Protein AF-A0A6J7NM54-F1 (afdb_monomer_lite)

Sequence (97 aa):
MQLACYQLGVVLDGFEEKLKSTDVTGAQLVYLASKNKSYSTREQGALVDVDATTAILEEIAVGMGGATFTARKNDMCKQCKVKPSCPLYLEGKAVHQ

Foldseek 3Di:
DVQLVVLLCLLVCVQVVPDPHSDDQWDKDWADDPPPDDIDMDIGGHDPDNPVVVVVVVVVVVQVPDPDHDDDDDPCLVVDPCVCCGPVDPNNPPPPD

InterPro domains:
  IPR038726 PD-(D/E)XK endonuclease-like domain, AddAB-type [PF12705] (2-87)

Secondary structure (DSSP, 8-state):
-HHHHHHHHHHTTTTTTT-S-----EEEEEE---TTS--EEEEEE--S-HHHHHHHHHHHHHHHTSSS------GGGGT-TTGGG-TTSGGGS----

Structure (mmCIF, N/CA/C/O backbone):
data_AF-A0A6J7NM54-F1
#
_entry.id   AF-A0A6J7NM54-F1
#
loop_
_atom_site.group_PDB
_atom_site.id
_atom_site.type_symbol
_atom_site.label_atom_id
_atom_site.label_alt_id
_atom_site.label_comp_id
_atom_site.label_asym_id
_atom_site.label_entity_id
_atom_site.label_seq_id
_atom_site.pdbx_PDB_ins_code
_atom_site.Cartn_x
_atom_site.Cartn_y
_atom_site.Cartn_z
_atom_site.occupancy
_atom_site.B_iso_or_equiv
_atom_site.auth_seq_id
_atom_site.auth_comp_id
_atom_site.auth_asym_id
_atom_site.auth_atom_id
_atom_site.pdbx_PDB_model_num
ATOM 1 N N . MET A 1 1 ? -4.902 3.905 1.068 1.00 83.31 1 MET A N 1
ATOM 2 C CA . MET A 1 1 ? -4.478 2.520 1.345 1.00 83.31 1 MET A CA 1
ATOM 3 C C . MET A 1 1 ? -4.062 2.300 2.794 1.00 83.31 1 MET A C 1
ATOM 5 O O . MET 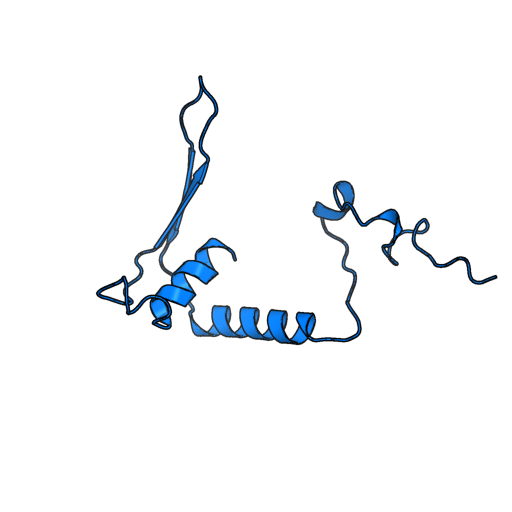A 1 1 ? -4.615 1.407 3.401 1.00 83.31 1 MET A O 1
ATOM 9 N N . GLN A 1 2 ? -3.180 3.120 3.385 1.00 92.06 2 GLN A N 1
ATOM 10 C CA . GLN A 1 2 ? -2.676 2.889 4.754 1.00 92.06 2 GLN A CA 1
ATOM 11 C C . GLN A 1 2 ? -3.756 2.531 5.796 1.00 92.06 2 GLN A C 1
ATOM 13 O O . GLN A 1 2 ? -3.665 1.487 6.426 1.00 92.06 2 GLN A O 1
ATOM 18 N N . LEU A 1 3 ? -4.783 3.373 5.963 1.00 94.75 3 LEU A N 1
ATOM 19 C CA . LEU A 1 3 ? -5.859 3.119 6.926 1.00 94.75 3 LEU A CA 1
ATOM 20 C C . LEU A 1 3 ? -6.675 1.859 6.571 1.00 94.75 3 LEU A C 1
ATOM 22 O O . LEU A 1 3 ? -6.946 1.054 7.451 1.00 94.75 3 LEU A O 1
ATOM 26 N N . ALA A 1 4 ? -6.982 1.637 5.289 1.00 94.19 4 ALA A N 1
ATOM 27 C CA . ALA A 1 4 ? -7.686 0.442 4.817 1.00 94.19 4 ALA A CA 1
ATOM 28 C C . ALA A 1 4 ? -6.934 -0.862 5.139 1.00 94.19 4 ALA A C 1
ATOM 30 O O . ALA A 1 4 ? -7.568 -1.830 5.535 1.00 94.19 4 ALA A O 1
ATOM 31 N N . CYS A 1 5 ? -5.599 -0.884 5.044 1.00 93.94 5 CYS A N 1
ATOM 32 C CA . CYS A 1 5 ? -4.805 -2.065 5.400 1.00 93.94 5 CYS A CA 1
ATOM 33 C C . CYS A 1 5 ? -4.903 -2.417 6.889 1.00 93.94 5 CYS A C 1
ATOM 35 O O . CYS A 1 5 ? -4.944 -3.594 7.229 1.00 93.94 5 CYS A O 1
ATOM 37 N N . TYR A 1 6 ? -4.960 -1.421 7.780 1.00 93.94 6 TYR A N 1
ATOM 38 C CA . TYR A 1 6 ? -5.173 -1.688 9.205 1.00 93.94 6 TYR A CA 1
ATOM 39 C C . TYR A 1 6 ? -6.564 -2.254 9.469 1.00 93.94 6 TYR A C 1
ATOM 41 O O . TYR A 1 6 ? -6.687 -3.220 10.214 1.00 93.94 6 TYR A O 1
ATOM 49 N N . GLN A 1 7 ? -7.590 -1.683 8.831 1.00 94.50 7 GLN A N 1
ATOM 50 C CA . GLN A 1 7 ? -8.952 -2.209 8.919 1.00 94.50 7 GLN A CA 1
ATOM 51 C C . GLN A 1 7 ? -9.009 -3.656 8.407 1.00 94.50 7 GLN A C 1
ATOM 53 O O . GLN A 1 7 ? -9.538 -4.521 9.093 1.00 94.50 7 GLN A O 1
ATOM 58 N N . LEU A 1 8 ? -8.377 -3.940 7.262 1.00 94.94 8 LEU A N 1
ATOM 59 C CA . LEU A 1 8 ? -8.285 -5.287 6.698 1.00 94.94 8 LEU A CA 1
ATOM 60 C C . LEU A 1 8 ? -7.587 -6.266 7.651 1.00 94.94 8 LEU A C 1
ATOM 62 O O . LEU A 1 8 ? -8.066 -7.374 7.840 1.00 94.94 8 LEU A O 1
ATOM 66 N N . GLY A 1 9 ? -6.491 -5.853 8.293 1.00 93.62 9 GLY A N 1
ATOM 67 C CA . GLY A 1 9 ? -5.791 -6.692 9.267 1.00 93.62 9 GLY A CA 1
ATOM 68 C C . GLY A 1 9 ? -6.641 -7.049 10.490 1.00 93.62 9 GLY A C 1
ATOM 69 O O . GLY A 1 9 ? -6.473 -8.130 11.035 1.00 93.62 9 GLY A O 1
ATOM 70 N N . VAL A 1 10 ? -7.560 -6.174 10.911 1.00 94.31 10 VAL A N 1
ATOM 71 C CA . VAL A 1 10 ? -8.534 -6.493 11.968 1.00 94.31 10 VAL A CA 1
ATOM 72 C C . VAL A 1 10 ? -9.610 -7.449 11.457 1.00 94.31 10 VAL A C 1
ATOM 74 O O . VAL A 1 10 ? -9.939 -8.393 12.161 1.00 94.31 10 VAL A O 1
ATOM 77 N N . VAL A 1 11 ? -10.118 -7.239 10.238 1.00 94.19 11 VAL A N 1
ATOM 78 C CA . VAL A 1 11 ? -11.133 -8.112 9.617 1.00 94.19 11 VAL A CA 1
ATOM 79 C C . VAL A 1 11 ? -10.60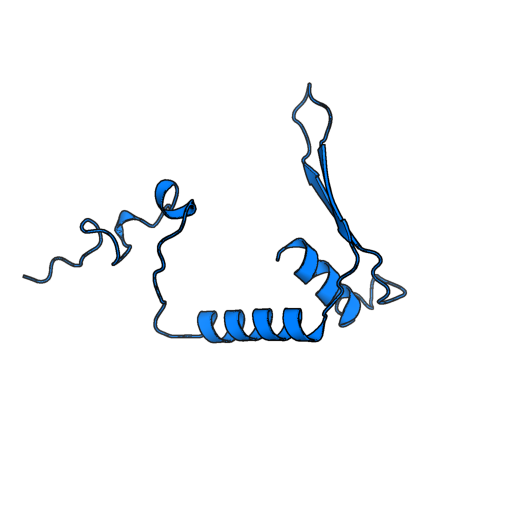7 -9.533 9.389 1.00 94.19 11 VAL A C 1
ATOM 81 O O . VAL A 1 11 ? -11.353 -10.488 9.557 1.00 94.19 11 VAL A O 1
ATOM 84 N N . LEU A 1 12 ? -9.330 -9.673 9.027 1.00 93.56 12 LEU A N 1
ATOM 85 C CA . LEU A 1 12 ? -8.655 -10.952 8.780 1.00 93.56 12 LEU A CA 1
ATOM 86 C C . LEU A 1 12 ? -8.003 -11.544 10.040 1.00 93.56 12 LEU A C 1
ATOM 88 O O . LEU A 1 12 ? -6.984 -12.225 9.932 1.00 93.56 12 LEU A O 1
ATOM 92 N N . ASP A 1 13 ? -8.529 -11.237 11.228 1.00 93.44 13 ASP A N 1
ATOM 93 C CA . ASP A 1 13 ? -8.094 -11.851 12.489 1.00 93.44 13 ASP A CA 1
ATOM 94 C C . ASP A 1 13 ? -6.608 -11.621 12.863 1.00 93.44 13 ASP A C 1
ATOM 96 O O . ASP A 1 13 ? -6.053 -12.222 13.783 1.00 93.44 13 ASP A O 1
ATOM 100 N N . GLY A 1 14 ? -5.932 -10.652 12.239 1.00 92.06 14 GLY A N 1
ATOM 101 C CA . GLY A 1 14 ? -4.513 -10.358 12.483 1.00 92.06 14 GLY A CA 1
ATOM 102 C C . GLY A 1 14 ? -4.193 -9.818 13.886 1.00 92.06 14 GLY A C 1
ATOM 103 O O . GLY A 1 14 ? -3.027 -9.573 14.203 1.00 92.06 14 GLY A O 1
ATOM 104 N N . PHE A 1 15 ? -5.211 -9.606 14.726 1.00 92.12 15 PHE A N 1
ATOM 105 C CA . PHE A 1 15 ? -5.096 -9.078 16.086 1.00 92.12 15 PHE A CA 1
ATOM 106 C C . PHE A 1 15 ? -5.917 -9.866 17.123 1.00 92.12 15 PHE A C 1
ATOM 108 O O . PHE A 1 15 ? -6.227 -9.305 18.176 1.00 92.12 15 PHE A O 1
ATOM 115 N N . GLU A 1 16 ? -6.249 -11.137 16.869 1.00 90.62 16 GLU A N 1
ATOM 116 C CA . GLU A 1 16 ? -7.035 -12.003 17.777 1.00 90.62 16 GLU A CA 1
ATOM 117 C C . GLU A 1 16 ? -6.546 -11.993 19.240 1.00 90.62 16 GLU A C 1
ATOM 119 O O . GLU A 1 16 ? -7.344 -11.986 20.173 1.00 90.62 16 GLU A O 1
ATOM 124 N N . GLU A 1 17 ? -5.232 -11.919 19.476 1.00 91.31 17 GLU A N 1
ATOM 125 C CA . GLU A 1 17 ? -4.672 -11.883 20.839 1.00 91.31 17 GLU A CA 1
ATOM 126 C C . GLU A 1 17 ? -4.987 -10.584 21.606 1.00 91.31 17 GLU A C 1
ATOM 128 O O . GLU A 1 17 ? -4.837 -10.517 22.829 1.00 91.31 17 GLU A O 1
ATOM 133 N N . LYS A 1 18 ? -5.373 -9.517 20.898 1.00 90.94 18 LYS A N 1
ATOM 134 C CA . LYS A 1 18 ? -5.548 -8.162 21.450 1.00 90.94 18 LYS A CA 1
ATOM 135 C C . LYS A 1 18 ? -6.970 -7.634 21.311 1.00 90.94 18 LYS A C 1
ATOM 137 O O . LYS A 1 18 ? -7.376 -6.792 22.114 1.00 90.94 18 LYS A O 1
ATOM 142 N N . LEU A 1 19 ? -7.706 -8.081 20.299 1.00 90.88 19 LEU A N 1
ATOM 143 C CA . LEU A 1 19 ? -9.058 -7.630 19.996 1.00 90.88 19 LEU A CA 1
ATOM 144 C C . LEU A 1 19 ? -10.058 -8.757 20.244 1.00 90.88 19 LEU A C 1
ATOM 146 O O . LEU A 1 19 ? -9.793 -9.918 19.976 1.00 90.88 19 LEU A O 1
ATOM 150 N N . LYS A 1 20 ? -11.229 -8.392 20.771 1.00 88.69 20 LYS A N 1
ATOM 151 C CA . LYS A 1 20 ? -12.321 -9.339 21.055 1.00 88.69 20 LYS A CA 1
ATOM 152 C C . LYS A 1 20 ? -13.276 -9.540 19.873 1.00 88.69 20 LYS A C 1
ATOM 154 O O . LYS A 1 20 ? -14.191 -10.346 19.981 1.00 88.69 20 LYS A O 1
ATOM 159 N N . SER A 1 21 ? -13.129 -8.741 18.821 1.00 89.69 21 SER A N 1
ATOM 160 C CA . SER A 1 21 ? -13.960 -8.766 17.620 1.00 89.69 21 SER A CA 1
ATOM 161 C C . SER A 1 21 ? -13.141 -8.277 16.426 1.00 89.69 21 SER A C 1
ATOM 163 O O . SER A 1 21 ? -12.209 -7.482 16.594 1.00 89.69 21 SER A O 1
ATOM 165 N N . THR A 1 22 ? -13.531 -8.738 15.244 1.00 89.25 22 THR A N 1
ATOM 166 C CA . THR A 1 22 ? -13.059 -8.298 13.930 1.00 89.25 22 THR A CA 1
ATOM 167 C C . THR A 1 22 ? -13.915 -7.178 13.330 1.00 89.25 22 THR A C 1
ATOM 169 O O . THR A 1 22 ? -13.646 -6.718 12.220 1.00 89.25 22 THR A O 1
ATOM 172 N N . ASP A 1 23 ? -14.928 -6.698 14.059 1.00 87.81 23 ASP A N 1
ATOM 173 C CA . ASP A 1 23 ? -15.791 -5.601 13.626 1.00 87.81 23 ASP A CA 1
ATOM 174 C C . ASP A 1 23 ? -15.017 -4.279 13.546 1.00 87.81 23 ASP A C 1
ATOM 176 O O . ASP A 1 23 ? -14.487 -3.773 14.542 1.00 87.81 23 ASP A O 1
ATOM 180 N N . VAL A 1 24 ? -15.015 -3.666 12.361 1.00 88.12 24 VAL A N 1
ATOM 181 C CA . VAL A 1 24 ? -14.377 -2.369 12.120 1.00 88.12 24 VAL A CA 1
ATOM 182 C C . VAL A 1 24 ? -15.397 -1.358 11.616 1.00 88.12 24 VAL A C 1
ATOM 184 O O . VAL A 1 24 ? -15.963 -1.501 10.536 1.00 88.12 24 VAL A O 1
ATOM 187 N N . THR A 1 25 ? -15.598 -0.284 12.377 1.00 92.12 25 THR A N 1
ATOM 188 C CA . THR A 1 25 ? -16.513 0.813 12.012 1.00 92.12 25 THR A CA 1
ATOM 189 C C . THR A 1 25 ? -15.827 1.943 11.239 1.00 92.12 25 THR A C 1
ATOM 191 O O . THR A 1 25 ? -16.497 2.809 10.676 1.00 92.12 25 THR A O 1
ATOM 194 N N . GLY A 1 26 ? -14.495 1.931 11.183 1.00 93.50 26 GLY A N 1
ATOM 195 C CA . GLY A 1 26 ? -13.682 2.892 10.450 1.00 93.50 26 GLY A CA 1
ATOM 196 C C . GLY A 1 26 ? -12.281 3.031 11.027 1.00 93.50 26 GLY A C 1
ATOM 197 O O . GLY A 1 26 ? -11.846 2.254 11.877 1.00 93.50 26 GLY A O 1
ATOM 198 N N . ALA A 1 27 ? -11.563 4.046 10.558 1.00 94.56 27 ALA A N 1
ATOM 199 C CA . ALA A 1 27 ? -10.227 4.376 11.028 1.00 94.56 27 ALA A CA 1
ATOM 200 C C . ALA A 1 27 ? -9.985 5.888 11.001 1.00 94.56 27 ALA A C 1
ATOM 202 O O . ALA A 1 27 ? -10.579 6.622 10.210 1.00 94.56 27 ALA A O 1
ATOM 203 N N . GLN A 1 28 ? -9.060 6.357 11.837 1.00 94.88 28 GLN A N 1
ATOM 204 C CA . GLN A 1 28 ? -8.704 7.770 11.918 1.00 94.88 28 GLN A CA 1
ATOM 205 C C . GLN A 1 28 ? -7.186 7.949 11.878 1.00 94.88 28 GLN A C 1
ATOM 207 O O . GLN A 1 28 ? -6.434 7.227 12.530 1.00 94.88 28 GLN A O 1
ATOM 212 N N . LEU A 1 29 ? -6.734 8.943 11.116 1.00 94.94 29 LEU A N 1
ATOM 213 C CA . LEU A 1 29 ? -5.352 9.400 11.076 1.00 94.94 29 LEU A CA 1
ATOM 214 C C . LEU A 1 29 ? -5.244 10.726 11.830 1.00 94.94 29 LEU A C 1
ATOM 216 O O . LEU A 1 29 ? -5.750 11.751 11.369 1.00 94.94 29 LEU A O 1
ATOM 220 N N . VAL A 1 30 ? -4.581 10.701 12.986 1.00 93.75 30 VAL A N 1
ATOM 221 C CA . VAL A 1 30 ? -4.375 11.880 13.835 1.00 93.75 30 VAL A CA 1
ATOM 222 C C . VAL A 1 30 ? -3.011 12.499 13.539 1.00 93.75 30 VAL A C 1
ATOM 224 O O . VAL A 1 30 ? -1.965 11.893 13.769 1.00 93.75 30 VAL A O 1
ATOM 227 N N . TYR A 1 31 ? -3.018 13.735 13.053 1.00 91.94 31 TYR A N 1
ATOM 228 C CA . TYR A 1 31 ? -1.829 14.553 12.859 1.00 91.94 31 TYR A CA 1
ATOM 229 C C . TYR A 1 31 ? -1.540 15.323 14.141 1.00 91.94 31 TYR A C 1
ATOM 231 O O . TYR A 1 31 ? -2.183 16.335 14.446 1.00 91.94 31 TYR A O 1
ATOM 239 N N . LEU A 1 32 ? -0.557 14.829 14.888 1.00 90.56 32 LEU A N 1
ATOM 240 C CA . LEU A 1 32 ? -0.067 15.488 16.089 1.00 90.56 32 LEU A CA 1
ATOM 241 C C . LEU A 1 32 ? 0.624 16.801 15.716 1.00 90.56 32 LEU A C 1
ATOM 243 O O . LEU A 1 32 ? 1.463 16.860 14.815 1.00 90.56 32 LEU A O 1
ATOM 247 N N . ALA A 1 33 ? 0.262 17.861 16.423 1.00 85.50 33 ALA A N 1
ATOM 248 C CA . ALA A 1 33 ? 0.866 19.169 16.264 1.00 85.50 33 ALA A CA 1
ATOM 249 C C . ALA A 1 33 ? 2.081 19.352 17.188 1.00 85.50 33 ALA A C 1
ATOM 251 O O . ALA A 1 33 ? 2.205 18.697 18.222 1.00 85.50 33 ALA A O 1
ATOM 252 N N . SER A 1 34 ? 2.985 20.267 16.818 1.00 78.38 34 SER A N 1
ATOM 253 C CA . SER A 1 34 ? 4.073 20.696 17.705 1.00 78.38 34 SER A CA 1
ATOM 254 C C . SER A 1 34 ? 3.553 21.629 18.809 1.00 78.38 34 SER A C 1
ATOM 256 O O . SER A 1 34 ? 2.386 22.017 18.789 1.00 78.38 34 SER A O 1
ATOM 258 N N . LYS A 1 35 ? 4.437 21.999 19.751 1.00 71.81 35 LYS A N 1
ATOM 259 C CA . LYS A 1 35 ? 4.171 22.623 21.067 1.00 71.81 35 LYS A CA 1
ATOM 260 C C . LYS A 1 35 ? 3.092 23.729 21.153 1.00 71.81 35 LYS A C 1
ATOM 262 O O . LYS A 1 35 ? 2.642 23.976 22.260 1.00 71.81 35 LYS A O 1
ATOM 267 N N . ASN A 1 36 ? 2.656 24.358 20.053 1.00 70.69 36 ASN A N 1
ATOM 268 C CA . ASN A 1 36 ? 1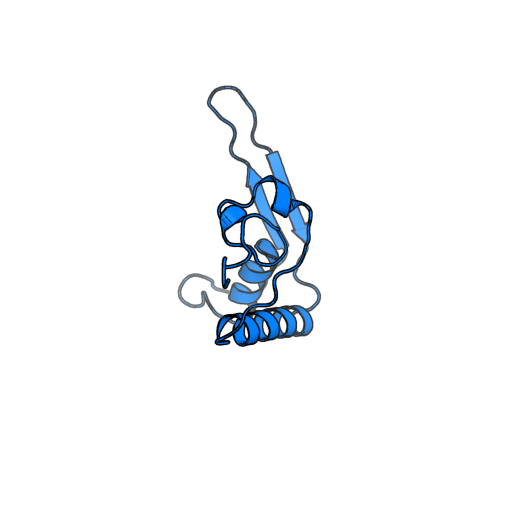.701 25.480 20.037 1.00 70.69 36 ASN A CA 1
ATOM 269 C C . ASN A 1 36 ? 0.556 25.361 19.001 1.00 70.69 36 ASN A C 1
ATOM 271 O O . ASN A 1 36 ? -0.019 26.378 18.613 1.00 70.69 36 ASN A O 1
ATOM 275 N N . LYS A 1 37 ? 0.230 24.168 18.489 1.00 77.25 37 LYS A N 1
ATOM 276 C CA . LYS A 1 37 ? -0.906 23.975 17.563 1.00 77.25 37 LYS A CA 1
ATOM 277 C C . LYS A 1 37 ? -1.832 22.860 18.051 1.00 77.25 37 LYS A C 1
ATOM 279 O O . LYS A 1 37 ? -1.383 21.928 18.711 1.00 77.25 37 LYS A O 1
ATOM 284 N N . SER A 1 38 ? -3.120 22.958 17.724 1.00 85.19 38 SER A N 1
ATOM 285 C CA . SER A 1 38 ? -4.072 21.863 17.920 1.00 85.19 38 SER A CA 1
ATOM 286 C C . SER A 1 38 ? -3.801 20.734 16.923 1.00 85.19 38 SER A C 1
ATOM 288 O O . SER A 1 38 ? -3.295 20.969 15.822 1.00 85.19 38 SER A O 1
ATOM 290 N N . TYR A 1 39 ? -4.125 19.501 17.312 1.00 89.19 39 TYR A N 1
ATOM 291 C CA . TYR A 1 39 ? -4.071 18.356 16.406 1.00 89.19 39 TYR A CA 1
ATOM 292 C C . TYR A 1 39 ? -5.126 18.495 15.298 1.00 89.19 39 TYR A C 1
ATOM 294 O O . TYR A 1 39 ? -6.101 19.238 15.431 1.00 89.19 39 TYR A O 1
ATOM 302 N N . SER A 1 40 ? -4.934 17.767 14.201 1.00 91.81 40 SER A N 1
ATOM 303 C CA . SER A 1 40 ? -5.958 17.611 13.161 1.00 91.81 40 SER A CA 1
ATOM 304 C C . SER A 1 40 ? -6.175 16.138 12.858 1.00 91.81 40 SER A C 1
ATOM 306 O O . SER A 1 40 ? -5.281 15.322 13.078 1.00 91.81 40 SER A O 1
ATOM 308 N N . THR A 1 41 ? -7.360 15.781 12.379 1.00 93.38 41 THR A N 1
ATOM 309 C CA . THR A 1 41 ? -7.723 14.392 12.093 1.00 93.38 41 THR A CA 1
ATOM 310 C C . THR A 1 41 ? -8.179 14.232 10.648 1.00 93.38 41 THR A C 1
ATOM 312 O O . THR A 1 41 ? -8.645 15.176 10.008 1.00 93.38 41 THR A O 1
ATOM 315 N N . ARG A 1 42 ? -8.007 13.023 10.112 1.00 94.56 42 ARG A N 1
ATOM 316 C CA . ARG A 1 42 ? -8.650 12.562 8.878 1.00 94.56 42 ARG A CA 1
ATOM 317 C C . ARG A 1 42 ? -9.327 11.234 9.149 1.00 94.56 42 ARG A C 1
ATOM 319 O O . ARG A 1 42 ? -8.682 10.318 9.648 1.00 94.56 42 ARG A O 1
ATOM 326 N N . GLU A 1 43 ? -10.598 11.136 8.801 1.00 94.88 43 GLU A N 1
ATOM 327 C CA . GLU A 1 43 ? -11.407 9.942 9.029 1.00 94.88 43 GLU A CA 1
ATOM 328 C C . GLU A 1 43 ? -11.586 9.149 7.738 1.00 94.88 43 GLU A C 1
ATOM 330 O O . GLU A 1 43 ? -11.677 9.708 6.643 1.00 94.88 43 GLU A O 1
ATOM 335 N N . GLN A 1 44 ? -11.628 7.831 7.885 1.00 95.19 44 GLN A N 1
ATOM 336 C CA . GLN A 1 44 ? -12.060 6.889 6.870 1.00 95.19 44 GLN A CA 1
ATOM 337 C C . GLN A 1 44 ? -13.179 6.050 7.486 1.00 95.19 44 GLN A C 1
ATOM 339 O O . GLN A 1 44 ? -13.009 5.514 8.580 1.00 95.19 44 GLN A O 1
ATOM 344 N N . GLY A 1 45 ? -14.305 5.922 6.785 1.00 94.62 45 GLY A N 1
ATOM 345 C CA . GLY A 1 45 ? -15.364 5.000 7.196 1.00 94.62 45 GLY A CA 1
ATOM 346 C C . GLY A 1 45 ? -14.903 3.539 7.191 1.00 94.62 45 GLY A C 1
ATOM 347 O O . GLY A 1 45 ? -13.771 3.229 6.794 1.00 94.62 45 GLY A O 1
ATOM 348 N N . ALA A 1 46 ? -15.803 2.659 7.628 1.00 93.81 46 ALA A N 1
ATOM 349 C CA . ALA A 1 46 ? -15.609 1.216 7.579 1.00 93.81 46 ALA A CA 1
ATOM 350 C C . ALA A 1 46 ? -15.172 0.758 6.183 1.00 93.81 46 ALA A C 1
ATOM 352 O O . ALA A 1 46 ? -15.598 1.310 5.160 1.00 93.81 46 ALA A O 1
ATOM 353 N N . LEU A 1 47 ? -14.313 -0.255 6.145 1.00 91.62 47 LEU A N 1
ATOM 354 C CA . LEU A 1 47 ? -13.89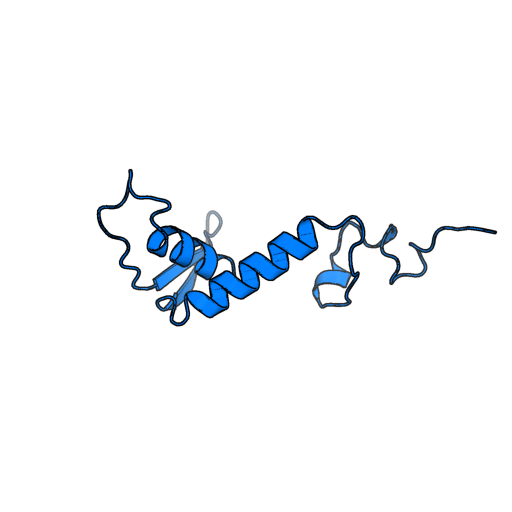1 -0.875 4.903 1.00 91.62 47 LEU A CA 1
ATOM 355 C C . LEU A 1 47 ? -15.102 -1.522 4.219 1.00 91.62 47 LEU A C 1
ATOM 357 O O . LEU A 1 47 ? -15.684 -2.463 4.742 1.00 91.62 47 LEU A O 1
ATOM 361 N N . VAL A 1 48 ? -15.486 -0.987 3.059 1.00 87.31 48 VAL A N 1
ATOM 362 C CA . VAL A 1 48 ? -16.696 -1.425 2.343 1.00 87.31 48 VAL A CA 1
ATOM 363 C C . VAL A 1 48 ? -16.441 -2.680 1.509 1.00 87.31 48 VAL A C 1
ATOM 365 O O . VAL A 1 48 ? -17.322 -3.520 1.391 1.00 87.31 48 VAL A O 1
ATOM 368 N N . ASP A 1 49 ? -15.241 -2.808 0.938 1.00 91.31 49 ASP A N 1
ATOM 369 C CA . ASP A 1 49 ? -14.898 -3.880 0.002 1.00 91.31 49 ASP A CA 1
ATOM 370 C C . ASP A 1 49 ? -13.586 -4.559 0.417 1.00 91.31 49 ASP A C 1
ATOM 372 O O . ASP A 1 49 ? -12.477 -4.096 0.116 1.00 91.31 49 ASP A O 1
ATOM 376 N N . VAL A 1 50 ? -13.733 -5.630 1.197 1.00 92.31 50 VAL A N 1
ATOM 377 C CA . VAL A 1 50 ? -12.631 -6.438 1.737 1.00 92.31 50 VAL A CA 1
ATOM 378 C C . VAL A 1 50 ? -11.914 -7.185 0.616 1.00 92.31 50 VAL A C 1
ATOM 380 O O . VAL A 1 50 ? -10.682 -7.165 0.563 1.00 92.31 50 VAL A O 1
ATOM 383 N N . ASP A 1 51 ? -12.668 -7.776 -0.309 1.00 94.19 51 ASP A N 1
ATOM 384 C CA . ASP A 1 51 ? -12.124 -8.596 -1.391 1.00 94.19 51 ASP A CA 1
ATOM 385 C C . ASP A 1 51 ? -11.333 -7.742 -2.381 1.00 94.19 51 ASP A C 1
ATOM 387 O O . ASP A 1 51 ? -10.188 -8.069 -2.699 1.00 94.19 51 ASP A O 1
ATOM 391 N N . ALA A 1 52 ? -11.870 -6.593 -2.805 1.00 94.44 52 ALA A N 1
ATOM 392 C CA . ALA A 1 52 ? -11.137 -5.691 -3.692 1.00 94.44 52 ALA A CA 1
ATOM 393 C C . ALA A 1 52 ? -9.875 -5.135 -3.021 1.00 94.44 52 ALA A C 1
ATOM 395 O O . ALA A 1 52 ? -8.833 -4.997 -3.663 1.00 94.44 52 ALA A O 1
ATOM 396 N N . THR A 1 53 ? -9.936 -4.831 -1.721 1.00 94.31 53 THR A N 1
ATOM 397 C CA . THR A 1 53 ? -8.759 -4.343 -0.987 1.00 94.31 53 THR A CA 1
ATOM 398 C C . THR A 1 53 ? -7.690 -5.429 -0.872 1.00 94.31 53 THR A C 1
ATOM 400 O O . THR A 1 53 ? -6.508 -5.133 -1.062 1.00 94.31 53 THR A O 1
ATOM 403 N N . THR A 1 54 ? -8.098 -6.674 -0.618 1.00 95.62 54 THR A N 1
ATOM 404 C CA . THR A 1 54 ? -7.211 -7.846 -0.594 1.00 95.62 54 THR A CA 1
ATOM 405 C C . THR A 1 54 ? -6.573 -8.075 -1.961 1.00 95.62 54 THR A C 1
ATOM 407 O O . THR A 1 54 ? -5.352 -8.157 -2.046 1.00 95.62 54 THR A O 1
ATOM 410 N N . ALA A 1 55 ? -7.355 -8.043 -3.042 1.00 96.31 55 ALA A N 1
ATOM 411 C CA . ALA A 1 55 ? -6.848 -8.216 -4.402 1.00 96.31 55 ALA A CA 1
ATOM 412 C C . ALA A 1 55 ? -5.801 -7.152 -4.781 1.00 96.31 55 ALA A C 1
ATOM 414 O O . ALA A 1 55 ? -4.764 -7.473 -5.361 1.00 96.31 55 ALA A O 1
ATOM 415 N N . ILE A 1 56 ? -6.020 -5.884 -4.405 1.00 95.69 56 ILE A N 1
ATOM 4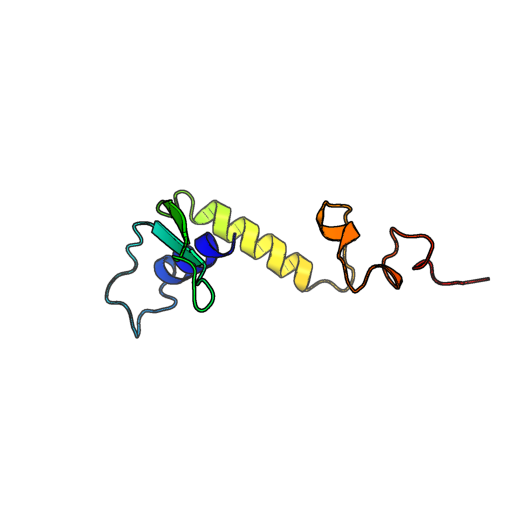16 C CA . ILE A 1 56 ? -5.021 -4.825 -4.626 1.00 95.69 56 ILE A CA 1
ATOM 417 C C . ILE A 1 56 ? -3.753 -5.093 -3.799 1.00 95.69 56 ILE A C 1
ATOM 419 O O . ILE A 1 56 ? -2.642 -4.858 -4.277 1.00 95.69 56 ILE A O 1
ATOM 423 N N . LEU A 1 57 ? -3.894 -5.564 -2.555 1.00 95.00 57 LEU A N 1
ATOM 424 C CA . LEU A 1 57 ? -2.752 -5.904 -1.705 1.00 95.00 57 LEU A CA 1
ATOM 425 C C . LEU A 1 57 ? -1.926 -7.050 -2.314 1.00 95.00 57 LEU A C 1
ATOM 427 O O . LEU A 1 57 ? -0.697 -6.970 -2.341 1.00 95.00 57 LEU A O 1
ATOM 431 N N . GLU A 1 58 ? -2.591 -8.079 -2.833 1.00 96.00 58 GLU A N 1
ATOM 432 C CA . GLU A 1 58 ? -1.966 -9.217 -3.510 1.00 96.00 58 GLU A CA 1
ATOM 433 C C . GLU A 1 58 ? -1.254 -8.795 -4.800 1.00 96.00 58 GLU A C 1
ATOM 435 O O . GLU A 1 58 ? -0.102 -9.178 -5.010 1.00 96.00 58 GLU A O 1
ATOM 440 N N . GLU A 1 59 ? -1.872 -7.941 -5.626 1.00 96.12 59 GLU A N 1
ATOM 441 C CA . GLU A 1 59 ? -1.231 -7.380 -6.825 1.00 96.12 59 GLU A CA 1
ATOM 442 C C . GLU A 1 59 ? 0.071 -6.648 -6.461 1.00 96.12 59 GLU A C 1
ATOM 444 O O . GLU A 1 59 ? 1.115 -6.848 -7.094 1.00 96.12 59 GLU A O 1
ATOM 449 N N . ILE A 1 60 ? 0.035 -5.831 -5.402 1.00 95.50 60 ILE A N 1
ATOM 450 C CA . ILE A 1 60 ? 1.220 -5.132 -4.894 1.00 95.50 60 ILE A CA 1
ATOM 451 C C . ILE A 1 60 ? 2.273 -6.139 -4.418 1.00 95.50 60 ILE A C 1
ATOM 453 O O . ILE A 1 60 ? 3.447 -5.980 -4.757 1.00 95.50 60 ILE A O 1
ATOM 457 N N . ALA A 1 61 ? 1.881 -7.168 -3.664 1.00 95.88 61 ALA A N 1
ATOM 458 C CA . ALA A 1 61 ? 2.800 -8.174 -3.136 1.00 95.88 61 ALA A CA 1
ATOM 459 C C . ALA A 1 61 ? 3.519 -8.939 -4.258 1.00 95.88 61 ALA A C 1
ATOM 461 O O . ALA A 1 61 ? 4.745 -9.072 -4.225 1.00 95.88 61 ALA A O 1
ATOM 462 N N . VAL A 1 62 ? 2.784 -9.362 -5.291 1.00 96.44 62 VAL A N 1
ATOM 463 C CA . VAL A 1 62 ? 3.357 -9.999 -6.486 1.00 96.44 62 VAL A CA 1
ATOM 464 C C . VAL A 1 62 ? 4.331 -9.051 -7.188 1.00 96.44 62 VAL A C 1
ATOM 466 O O . VAL A 1 62 ? 5.453 -9.446 -7.507 1.00 96.44 62 VAL A O 1
ATOM 469 N N . GLY A 1 63 ? 3.948 -7.784 -7.376 1.00 95.50 63 GLY A N 1
ATOM 470 C CA . GLY A 1 63 ? 4.823 -6.775 -7.975 1.00 95.50 63 GLY A CA 1
ATOM 471 C C . GLY A 1 63 ? 6.103 -6.528 -7.168 1.00 95.50 63 GLY A C 1
ATOM 472 O O . GLY A 1 63 ? 7.170 -6.336 -7.752 1.00 95.50 63 GLY A O 1
ATOM 473 N N . MET A 1 64 ? 6.021 -6.570 -5.836 1.00 95.75 64 MET A N 1
ATOM 474 C CA . MET A 1 64 ? 7.172 -6.413 -4.941 1.00 95.75 64 MET A CA 1
ATOM 475 C C . MET A 1 64 ? 8.100 -7.634 -4.917 1.00 95.75 64 MET A C 1
ATOM 477 O O . MET A 1 64 ? 9.286 -7.472 -4.638 1.00 95.75 64 MET A O 1
ATOM 481 N N . GLY A 1 65 ? 7.589 -8.827 -5.228 1.00 96.50 65 GLY A N 1
ATOM 482 C CA . GLY A 1 65 ? 8.380 -10.058 -5.337 1.00 96.50 65 GLY A CA 1
ATOM 483 C C . GLY A 1 65 ? 9.146 -10.218 -6.658 1.00 96.50 65 GLY A C 1
ATOM 484 O O . GLY A 1 65 ? 9.884 -11.188 -6.818 1.00 96.50 65 GLY A O 1
ATOM 485 N N . GLY A 1 66 ? 8.971 -9.306 -7.620 1.00 94.94 66 GLY A N 1
ATOM 486 C CA . GLY A 1 66 ? 9.588 -9.390 -8.945 1.00 94.94 66 GLY A CA 1
ATOM 487 C C . GLY A 1 66 ? 11.061 -8.961 -8.997 1.00 94.94 66 GLY A C 1
ATOM 488 O O . GLY A 1 66 ? 11.526 -8.135 -8.218 1.00 94.94 66 GLY A O 1
ATOM 489 N N . ALA A 1 67 ? 11.798 -9.468 -9.993 1.00 96.31 67 ALA A N 1
ATOM 490 C CA . ALA A 1 67 ? 13.181 -9.052 -10.277 1.00 96.31 67 ALA A CA 1
ATOM 491 C C . ALA A 1 67 ? 13.277 -7.706 -11.025 1.00 96.31 67 ALA A C 1
ATOM 493 O O . ALA A 1 67 ? 14.348 -7.108 -11.123 1.00 96.31 67 ALA A O 1
ATOM 494 N N . 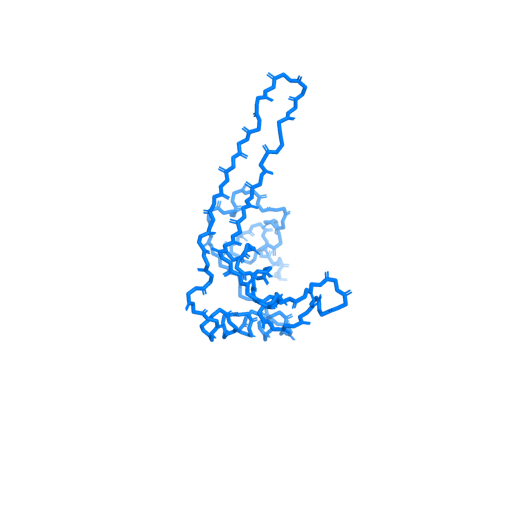THR A 1 68 ? 12.161 -7.230 -11.579 1.00 94.12 68 THR A N 1
ATOM 495 C CA . THR A 1 68 ? 12.080 -5.999 -12.368 1.00 94.12 68 THR A CA 1
ATOM 496 C C . THR A 1 68 ? 10.932 -5.136 -11.879 1.00 94.12 68 THR A C 1
ATOM 498 O O . THR A 1 68 ? 9.830 -5.637 -11.665 1.00 94.12 68 THR A O 1
ATOM 501 N N . PHE A 1 69 ? 11.163 -3.828 -11.788 1.00 93.69 69 PHE A N 1
ATOM 502 C CA . PHE A 1 69 ? 10.175 -2.871 -11.299 1.00 93.69 69 PHE A CA 1
ATOM 503 C C . PHE A 1 69 ? 9.757 -1.899 -12.398 1.00 93.69 69 PHE A C 1
ATOM 505 O O . PHE A 1 69 ? 10.587 -1.368 -13.137 1.00 93.69 69 PHE A O 1
ATOM 512 N N . THR A 1 70 ? 8.456 -1.618 -12.474 1.00 92.56 70 THR A N 1
ATOM 513 C CA . THR A 1 70 ? 7.934 -0.599 -13.389 1.00 92.56 70 THR A CA 1
ATOM 514 C C . THR A 1 70 ? 8.090 0.782 -12.762 1.00 92.56 70 THR A C 1
ATOM 516 O O . THR A 1 70 ? 7.378 1.129 -11.819 1.00 92.56 70 THR A O 1
ATOM 519 N N . ALA A 1 71 ? 8.978 1.609 -13.310 1.00 93.56 71 ALA A N 1
ATOM 520 C CA . ALA A 1 71 ? 9.032 3.021 -12.952 1.00 93.56 71 ALA A CA 1
ATOM 521 C C . ALA A 1 71 ? 7.829 3.760 -13.568 1.00 93.56 71 ALA A C 1
ATOM 523 O O . ALA A 1 71 ? 7.629 3.724 -14.782 1.00 93.56 71 ALA A O 1
ATOM 524 N N . ARG A 1 72 ? 7.033 4.451 -12.742 1.00 94.19 72 ARG A N 1
ATOM 525 C CA . ARG A 1 72 ? 5.883 5.265 -13.181 1.00 94.19 72 ARG A CA 1
ATOM 526 C C . ARG A 1 72 ? 6.055 6.715 -12.741 1.00 94.19 72 ARG A C 1
ATOM 528 O O . ARG A 1 72 ? 6.522 6.983 -11.635 1.00 94.19 72 ARG A O 1
ATOM 535 N N . LYS A 1 73 ? 5.654 7.656 -13.597 1.00 94.19 73 LYS A N 1
ATOM 536 C CA . LYS A 1 73 ? 5.656 9.087 -13.271 1.00 94.19 73 LYS A CA 1
ATOM 537 C C . LYS A 1 73 ? 4.423 9.435 -12.434 1.00 94.19 73 LYS A C 1
ATOM 539 O O . LYS A 1 73 ? 3.318 9.035 -12.784 1.00 94.19 73 LYS A O 1
ATOM 544 N N . ASN A 1 74 ? 4.610 10.183 -11.352 1.00 94.94 74 ASN A N 1
ATOM 545 C CA . ASN A 1 74 ? 3.545 10.678 -10.477 1.00 94.94 74 ASN A CA 1
ATOM 546 C C . ASN A 1 74 ? 3.970 11.989 -9.783 1.00 94.94 74 ASN A C 1
ATOM 548 O O . ASN A 1 74 ? 5.085 12.484 -9.986 1.00 94.94 74 ASN A O 1
ATOM 552 N N . ASP A 1 75 ? 3.096 12.543 -8.943 1.00 95.75 75 ASP A N 1
ATOM 553 C CA . ASP A 1 75 ? 3.336 13.814 -8.243 1.00 95.75 75 ASP A CA 1
ATOM 554 C C . ASP A 1 75 ? 4.535 13.767 -7.282 1.00 95.75 75 ASP A C 1
ATOM 556 O O . ASP A 1 75 ? 5.199 14.783 -7.051 1.00 95.75 75 ASP A O 1
ATOM 560 N N . MET A 1 76 ? 4.881 12.575 -6.789 1.00 95.19 76 MET A N 1
ATOM 561 C CA . MET A 1 76 ? 5.995 12.366 -5.864 1.00 95.19 76 MET A CA 1
ATOM 562 C C . MET A 1 76 ? 7.360 12.361 -6.560 1.00 95.19 76 MET A C 1
ATOM 564 O O . MET A 1 76 ? 8.385 12.496 -5.887 1.00 95.19 76 MET A O 1
ATOM 568 N N . CYS A 1 77 ? 7.422 12.291 -7.896 1.00 93.62 77 CYS A N 1
ATOM 569 C CA . CYS A 1 77 ? 8.696 12.313 -8.624 1.00 93.62 77 CYS A CA 1
ATOM 570 C C . CYS A 1 77 ? 9.536 13.573 -8.341 1.00 93.62 77 CYS A C 1
ATOM 572 O O . CYS A 1 77 ? 10.762 13.521 -8.423 1.00 93.62 77 CYS A O 1
ATOM 574 N N . LYS A 1 78 ? 8.906 14.698 -7.969 1.00 91.19 78 LYS A N 1
ATOM 575 C CA . LYS A 1 78 ? 9.604 15.950 -7.613 1.00 91.19 78 LYS A CA 1
ATOM 576 C C . LYS A 1 78 ? 10.412 15.843 -6.314 1.00 91.19 78 LYS A C 1
ATOM 578 O O . LYS A 1 78 ? 11.389 16.564 -6.151 1.00 91.19 78 LYS A O 1
ATOM 583 N N . GLN A 1 79 ? 10.005 14.960 -5.404 1.00 95.06 79 GLN A N 1
ATOM 584 C CA . GLN A 1 79 ? 10.583 14.797 -4.063 1.00 95.06 79 GLN A CA 1
ATOM 585 C C . GLN A 1 79 ? 11.300 13.444 -3.893 1.00 95.06 79 GLN A C 1
ATOM 587 O O . GLN A 1 79 ? 11.836 13.148 -2.823 1.00 95.06 79 GLN A O 1
ATOM 592 N N . CYS A 1 80 ? 11.306 12.616 -4.942 1.00 93.88 80 CYS A N 1
ATOM 593 C CA . CYS A 1 80 ? 11.834 11.259 -4.928 1.00 93.88 80 CYS A CA 1
ATOM 594 C C . CYS A 1 80 ? 13.353 11.249 -4.700 1.00 93.88 80 CYS A C 1
ATOM 596 O O . CYS A 1 80 ? 14.120 11.792 -5.494 1.00 93.88 80 CYS A O 1
ATOM 598 N N . LYS A 1 81 ? 13.796 10.591 -3.623 1.00 94.00 81 LYS A N 1
ATOM 599 C CA . LYS A 1 81 ? 15.216 10.529 -3.235 1.00 94.00 81 LYS A CA 1
ATOM 600 C C . LYS A 1 81 ? 16.080 9.702 -4.187 1.00 94.00 81 LYS A C 1
ATOM 602 O O . LYS A 1 81 ? 17.272 9.949 -4.281 1.00 94.00 81 LYS A O 1
ATOM 607 N N . VAL A 1 82 ? 15.472 8.772 -4.919 1.00 92.00 82 VAL A N 1
ATOM 608 C CA . VAL A 1 82 ? 16.153 7.894 -5.886 1.00 92.00 82 VAL A CA 1
ATOM 609 C C . VAL A 1 82 ? 16.012 8.381 -7.332 1.00 92.00 82 VAL A C 1
ATOM 611 O O . VAL A 1 82 ? 16.313 7.648 -8.269 1.00 92.00 82 VAL A O 1
ATOM 614 N N . LYS A 1 83 ? 15.565 9.630 -7.537 1.00 91.62 83 LYS A N 1
ATOM 615 C CA . LYS A 1 83 ? 15.426 10.242 -8.867 1.00 91.62 83 LYS A CA 1
ATOM 616 C C . LYS A 1 83 ? 16.700 10.141 -9.731 1.00 91.62 83 LYS A C 1
ATOM 618 O O . LYS A 1 83 ? 16.532 9.818 -10.905 1.00 91.62 83 LYS A O 1
ATOM 623 N N . PRO A 1 84 ? 17.931 10.322 -9.199 1.00 88.69 84 PRO A N 1
ATOM 624 C CA . PRO A 1 84 ? 19.156 10.177 -9.994 1.00 88.69 84 PRO A CA 1
ATOM 625 C C . PRO A 1 84 ? 19.390 8.773 -10.559 1.00 88.69 84 PRO A C 1
ATOM 627 O O . PRO A 1 84 ? 20.159 8.628 -11.490 1.00 88.69 84 PRO A O 1
ATOM 630 N N . SER A 1 85 ? 18.745 7.735 -10.022 1.00 89.75 85 SER A N 1
ATOM 631 C CA . SER A 1 85 ? 18.852 6.354 -10.522 1.00 89.75 85 SER A CA 1
ATOM 632 C C . SER A 1 85 ? 17.612 5.916 -11.305 1.00 89.75 85 SER A C 1
ATOM 634 O O . SER A 1 85 ? 17.495 4.759 -11.700 1.00 89.75 85 SER A O 1
ATOM 636 N N . CYS A 1 86 ? 16.636 6.807 -11.490 1.00 91.81 86 CYS A N 1
ATOM 637 C CA . CYS A 1 86 ? 15.366 6.460 -12.106 1.00 91.81 86 CYS A CA 1
ATOM 638 C C . CYS A 1 86 ? 15.504 6.412 -13.639 1.00 91.81 86 CYS A C 1
ATOM 640 O O . CYS A 1 86 ? 15.869 7.428 -14.234 1.00 91.81 86 CYS A O 1
ATOM 642 N N . PRO A 1 87 ? 15.105 5.311 -14.308 1.00 90.25 87 PRO A N 1
ATOM 643 C CA . PRO A 1 87 ? 15.238 5.176 -15.763 1.00 90.25 87 PRO A CA 1
ATOM 644 C C . PRO A 1 87 ? 14.344 6.146 -16.556 1.00 90.25 87 PRO A C 1
ATOM 646 O O . PRO A 1 87 ? 14.536 6.328 -17.756 1.00 90.25 87 PRO A O 1
ATOM 649 N N . LEU A 1 88 ? 13.366 6.785 -15.899 1.00 91.00 88 LEU A N 1
ATOM 650 C CA . LEU A 1 88 ? 12.506 7.807 -16.506 1.00 91.00 88 LEU A CA 1
ATOM 651 C C . LEU A 1 88 ? 13.174 9.187 -16.604 1.00 91.00 88 LEU A C 1
ATOM 653 O O . LEU A 1 88 ? 12.622 10.081 -17.247 1.00 91.00 88 LEU A O 1
ATOM 657 N N . TYR A 1 89 ? 14.324 9.386 -15.956 1.00 84.44 89 TYR A N 1
ATOM 658 C CA . TYR A 1 89 ? 15.072 10.639 -15.975 1.00 84.44 89 TYR A CA 1
ATOM 659 C C . TYR A 1 89 ? 16.424 10.431 -16.661 1.00 84.44 89 TYR A C 1
ATOM 661 O O . TYR A 1 89 ? 17.087 9.421 -16.458 1.00 84.44 89 TYR A O 1
ATOM 669 N N . LEU A 1 90 ? 16.835 11.403 -17.483 1.00 69.12 90 LEU A N 1
ATOM 670 C CA . LEU A 1 90 ? 18.089 11.343 -18.248 1.00 69.12 90 LEU A CA 1
ATOM 671 C C . LEU A 1 90 ? 19.319 11.171 -17.347 1.00 69.12 90 LEU A C 1
ATOM 673 O O . LEU A 1 90 ? 20.239 10.454 -17.716 1.00 69.12 90 LEU A O 1
ATOM 677 N N . GLU A 1 91 ? 19.290 11.769 -16.155 1.00 63.84 91 GLU A N 1
ATOM 678 C CA . GLU A 1 91 ? 20.338 11.664 -15.130 1.00 63.84 91 GLU A CA 1
ATOM 679 C C . GLU A 1 91 ? 20.539 10.226 -14.610 1.00 63.84 91 GLU A C 1
ATOM 681 O O . GLU A 1 91 ? 21.612 9.919 -14.107 1.00 63.84 91 GLU A O 1
ATOM 686 N N . GLY A 1 92 ? 19.533 9.351 -14.757 1.00 56.22 92 GLY A N 1
ATOM 687 C CA . GLY A 1 92 ? 19.561 7.948 -14.328 1.00 56.22 92 GLY A CA 1
ATOM 688 C C . GLY A 1 92 ? 19.645 6.932 -15.461 1.00 56.22 92 GLY A C 1
ATOM 689 O O . GLY A 1 92 ? 19.506 5.733 -15.210 1.00 56.22 92 GLY A O 1
ATOM 690 N N . LYS A 1 93 ? 19.872 7.368 -16.708 1.00 55.75 93 LYS A N 1
ATOM 691 C CA . LYS A 1 93 ? 20.282 6.432 -17.760 1.00 55.75 93 LYS A CA 1
ATOM 692 C C . LYS A 1 93 ? 21.709 5.986 -17.462 1.00 55.75 93 LYS A C 1
ATOM 694 O O . LYS A 1 93 ? 22.608 6.818 -17.384 1.00 55.75 93 LYS A O 1
ATOM 699 N N . ALA A 1 94 ? 21.918 4.678 -17.320 1.00 55.41 94 ALA A N 1
ATOM 700 C CA . ALA A 1 94 ? 23.258 4.110 -17.334 1.00 55.41 94 ALA A CA 1
ATOM 701 C C . ALA A 1 94 ? 23.999 4.633 -18.575 1.00 55.41 94 ALA A C 1
ATOM 703 O O . ALA A 1 94 ? 23.513 4.492 -19.700 1.00 55.41 94 ALA A O 1
ATOM 704 N N . VAL A 1 95 ? 25.152 5.267 -18.357 1.00 54.06 95 VAL A N 1
ATOM 705 C CA . VAL A 1 95 ? 26.108 5.638 -19.404 1.00 54.06 95 VAL A CA 1
ATOM 706 C C . VAL A 1 95 ? 26.756 4.363 -19.950 1.00 54.06 95 VAL A C 1
ATOM 708 O O . VAL A 1 95 ? 27.898 4.048 -19.644 1.00 54.06 95 VAL A O 1
ATOM 711 N N . HIS A 1 96 ? 26.006 3.580 -20.720 1.00 43.97 96 HIS A N 1
ATOM 712 C CA . HIS A 1 96 ? 26.600 2.611 -21.632 1.00 43.97 96 HIS A CA 1
ATOM 713 C C . HIS A 1 96 ? 26.889 3.351 -22.942 1.00 43.97 96 HIS A C 1
ATOM 715 O O . HIS A 1 96 ? 25.975 3.602 -23.730 1.00 43.97 96 HIS A O 1
ATOM 721 N N . GLN A 1 97 ? 28.150 3.760 -23.103 1.00 41.81 97 GLN A N 1
ATOM 722 C CA . GLN A 1 97 ? 28.779 4.051 -24.390 1.00 41.81 97 GLN A CA 1
ATOM 723 C C . GLN A 1 97 ? 29.682 2.873 -24.751 1.00 41.81 97 GLN A C 1
ATOM 725 O O . GLN A 1 97 ? 30.308 2.325 -23.814 1.00 41.81 97 GLN A O 1
#

pLDDT: mean 88.94, std 11.41, range [41.81, 96.5]

Organism: NCBI:txid449393

Radius of gyration: 19.36 Å; chains: 1; bounding box: 46×38×46 Å